Protein AF-A0A447U4Z2-F1 (afdb_monomer_lite)

Sequence (46 aa):
MDHAIYTAMGAASQTLNQQAVTASNLANASTPGFRAQLNALTRGAR

Foldseek 3Di:
DPVVVVVVVVVVVVVVVVVVLVVVCVVCVPPPPDDRDDDDPPPPDD

Secondary structure (DSSP, 8-state):
-HHHHHHHHHHHHHHHHHHHHHHHHHHHTTSTT-------------

Organism: Salmonella enterica I (NCBI:txid59201)

InterPro domains:
  IPR001444 Flagellar basal body rod protein, N-terminal [PF00460] (5-35)
  IPR019776 Flagellar basal body rod protein, conserved site [PS00588] (11-31)

Radius of gyration: 14.76 Å; chains: 1; bounding box: 38×7×38 Å

pLDDT: mean 83.46, std 12.97, range [52.72, 96.62]

Structure (mmCIF, N/CA/C/O backbone):
data_AF-A0A447U4Z2-F1
#
_entry.id   AF-A0A447U4Z2-F1
#
loop_
_atom_site.group_PDB
_atom_site.id
_atom_site.type_symbol
_atom_site.label_atom_id
_atom_site.label_alt_id
_atom_site.label_comp_id
_atom_site.label_asym_id
_atom_site.label_entity_id
_atom_site.label_seq_id
_atom_site.pdbx_PDB_ins_code
_atom_site.Cartn_x
_atom_site.Cartn_y
_atom_site.Cartn_z
_atom_site.occupancy
_atom_site.B_iso_or_equiv
_atom_site.auth_seq_id
_atom_site.auth_comp_id
_atom_site.auth_asym_id
_atom_site.auth_atom_id
_atom_site.pdbx_PDB_model_num
ATOM 1 N N . MET A 1 1 ? -20.815 -0.294 22.245 1.00 57.81 1 MET A N 1
ATOM 2 C CA . MET A 1 1 ? -19.351 -0.113 22.347 1.00 57.81 1 MET A CA 1
ATOM 3 C C . MET A 1 1 ? -18.557 -1.193 21.614 1.00 57.81 1 MET A C 1
ATOM 5 O O . MET A 1 1 ? -17.492 -0.867 21.125 1.00 57.81 1 MET A O 1
ATOM 9 N N . ASP A 1 2 ? -19.066 -2.416 21.433 1.00 72.19 2 ASP A N 1
ATOM 10 C CA . ASP A 1 2 ? -18.306 -3.490 20.762 1.00 72.19 2 ASP A CA 1
ATOM 11 C C . ASP A 1 2 ? -18.268 -3.372 19.216 1.00 72.19 2 ASP A C 1
ATOM 13 O O . ASP A 1 2 ? -17.211 -3.288 18.595 1.00 72.19 2 ASP A O 1
ATOM 17 N N . HIS A 1 3 ? -19.435 -3.195 18.584 1.00 67.25 3 HIS A N 1
ATOM 18 C CA . HIS A 1 3 ? -19.568 -3.134 17.117 1.00 67.25 3 HIS A CA 1
ATOM 19 C C . HIS A 1 3 ? -18.814 -1.979 16.440 1.00 67.25 3 HIS A C 1
ATOM 21 O O . HIS A 1 3 ? -18.285 -2.140 15.339 1.00 67.25 3 HIS A O 1
ATOM 27 N N . ALA A 1 4 ? -18.781 -0.803 17.073 1.00 70.94 4 ALA A N 1
ATOM 28 C CA . ALA A 1 4 ? -18.101 0.370 16.525 1.00 70.94 4 ALA A CA 1
ATOM 29 C C . ALA A 1 4 ? -16.579 0.187 16.542 1.00 70.94 4 ALA A C 1
ATOM 31 O O . ALA A 1 4 ? -15.919 0.534 15.567 1.00 70.94 4 ALA A O 1
ATOM 32 N N . ILE A 1 5 ? -16.037 -0.422 17.605 1.00 73.62 5 ILE A N 1
ATOM 33 C CA . ILE A 1 5 ? -14.610 -0.740 17.690 1.00 73.62 5 ILE A CA 1
ATOM 34 C C . ILE A 1 5 ? -14.264 -1.848 16.695 1.00 73.62 5 ILE A C 1
ATOM 36 O O . ILE A 1 5 ? -13.295 -1.694 15.964 1.00 73.62 5 ILE A O 1
ATOM 40 N N . TYR A 1 6 ? -15.077 -2.899 16.560 1.00 74.88 6 TYR A N 1
ATOM 41 C CA . TYR A 1 6 ? -14.835 -3.950 15.563 1.00 74.88 6 TYR A CA 1
ATOM 42 C C . TYR A 1 6 ? -14.856 -3.418 14.119 1.00 74.88 6 TYR A C 1
ATOM 44 O O . TYR A 1 6 ? -13.972 -3.724 13.319 1.00 74.88 6 TYR A O 1
ATOM 52 N N . THR A 1 7 ? -15.814 -2.542 13.802 1.00 78.75 7 THR A N 1
ATOM 53 C CA . THR A 1 7 ? -15.904 -1.891 12.485 1.00 78.75 7 THR A CA 1
ATOM 54 C C . THR A 1 7 ? -14.714 -0.958 12.243 1.00 78.75 7 THR A C 1
ATOM 56 O O . THR A 1 7 ? -14.112 -0.988 11.169 1.00 78.75 7 THR A O 1
ATOM 59 N N . ALA A 1 8 ? -14.331 -0.164 13.248 1.00 74.00 8 ALA A N 1
ATOM 60 C CA . ALA A 1 8 ? -13.162 0.706 13.172 1.00 74.00 8 ALA A CA 1
ATOM 61 C C . ALA A 1 8 ? -11.855 -0.094 13.042 1.00 74.00 8 ALA A C 1
ATOM 63 O O . ALA A 1 8 ? -10.986 0.296 12.269 1.00 74.00 8 ALA A O 1
ATOM 64 N N . MET A 1 9 ? -11.728 -1.237 13.725 1.00 83.19 9 MET A N 1
ATOM 65 C CA . MET A 1 9 ? -10.584 -2.145 13.595 1.00 83.19 9 MET A CA 1
ATOM 66 C C . MET A 1 9 ? -10.523 -2.789 12.207 1.00 83.19 9 MET A C 1
ATOM 68 O O . MET A 1 9 ? -9.438 -2.890 11.638 1.00 83.19 9 MET A O 1
ATOM 72 N N . GLY A 1 10 ? -11.667 -3.159 11.622 1.00 80.12 10 GLY A N 1
ATOM 73 C CA . GLY A 1 10 ? -11.736 -3.628 10.236 1.00 80.12 10 GLY A CA 1
ATOM 74 C C . GLY A 1 10 ? -11.248 -2.567 9.243 1.00 80.12 10 GLY A C 1
ATOM 75 O O . GLY A 1 10 ? -10.388 -2.843 8.406 1.00 80.12 10 GLY A O 1
ATOM 76 N N . ALA A 1 11 ? -11.711 -1.322 9.395 1.00 82.50 11 ALA A N 1
ATOM 77 C CA . ALA A 1 11 ? -11.259 -0.194 8.578 1.00 82.50 11 ALA A CA 1
ATOM 78 C C . ALA A 1 11 ? -9.768 0.140 8.797 1.00 82.50 11 ALA A C 1
ATOM 80 O O . ALA A 1 11 ? -9.047 0.440 7.840 1.00 82.50 11 ALA A O 1
ATOM 81 N N . ALA A 1 12 ? -9.282 0.049 10.038 1.00 84.69 12 ALA A N 1
ATOM 82 C CA . ALA A 1 12 ? -7.877 0.254 10.375 1.00 84.69 12 ALA A CA 1
ATOM 83 C C . ALA A 1 12 ? -6.988 -0.829 9.749 1.00 84.69 12 ALA A C 1
ATOM 85 O O . ALA A 1 12 ? -5.994 -0.503 9.107 1.00 84.69 12 ALA A O 1
ATOM 86 N N . SER A 1 13 ? -7.373 -2.103 9.851 1.00 87.00 13 SER A N 1
ATOM 87 C CA . SER A 1 13 ? -6.659 -3.217 9.217 1.00 87.00 13 SER A CA 1
ATOM 88 C C . SER A 1 13 ? -6.603 -3.059 7.696 1.00 87.00 13 SER A C 1
ATOM 90 O O . SER A 1 13 ? -5.542 -3.213 7.087 1.00 87.00 13 SER A O 1
ATOM 92 N N . GLN A 1 14 ? -7.713 -2.666 7.067 1.00 88.44 14 GLN A N 1
ATOM 93 C CA . GLN A 1 14 ? -7.741 -2.385 5.633 1.00 88.44 14 GLN A CA 1
ATOM 94 C C . GLN A 1 14 ? -6.811 -1.220 5.261 1.00 88.44 14 GLN A C 1
ATOM 96 O O . GLN A 1 14 ? -6.091 -1.303 4.268 1.00 88.44 14 GLN A O 1
ATOM 101 N N . THR A 1 15 ? -6.760 -0.172 6.087 1.00 89.12 15 THR A N 1
ATOM 102 C CA . THR A 1 15 ? -5.848 0.968 5.899 1.00 89.12 15 THR A CA 1
ATOM 103 C C . THR A 1 15 ? -4.381 0.552 6.036 1.00 89.12 15 THR A C 1
ATOM 105 O O . THR A 1 15 ? -3.554 0.955 5.222 1.00 89.12 15 THR A O 1
ATOM 108 N N . LEU A 1 16 ? -4.046 -0.296 7.011 1.00 92.31 16 LEU A N 1
ATOM 109 C CA . LEU A 1 16 ? -2.686 -0.813 7.191 1.00 92.31 16 LEU A CA 1
ATOM 110 C C . LEU A 1 16 ? -2.245 -1.681 6.006 1.00 92.31 16 LEU A C 1
ATOM 112 O O . LEU A 1 16 ? -1.136 -1.521 5.499 1.00 92.31 16 LEU A O 1
ATOM 116 N N . ASN A 1 17 ? -3.132 -2.539 5.498 1.00 92.00 17 ASN A N 1
ATOM 117 C CA . ASN A 1 17 ? -2.874 -3.297 4.271 1.00 92.00 17 ASN A CA 1
ATOM 118 C C . ASN A 1 17 ? -2.641 -2.364 3.072 1.00 92.00 17 ASN A C 1
ATOM 120 O O . ASN A 1 17 ? -1.735 -2.583 2.268 1.00 92.00 17 ASN A O 1
ATOM 124 N N . GLN A 1 18 ? -3.417 -1.282 2.977 1.00 91.62 18 GLN A N 1
ATOM 125 C CA . GLN A 1 18 ? -3.276 -0.276 1.926 1.00 91.62 18 GLN A CA 1
ATOM 126 C C . GLN A 1 18 ? -1.904 0.414 1.967 1.00 91.62 18 GLN A C 1
ATOM 128 O O . GLN A 1 18 ? -1.269 0.624 0.928 1.00 91.62 18 GLN A O 1
ATOM 133 N N . GLN A 1 19 ? -1.435 0.738 3.172 1.00 93.69 19 GLN A N 1
ATOM 134 C CA . GLN A 1 19 ? -0.116 1.322 3.402 1.00 93.69 19 GLN A CA 1
ATOM 135 C C . GLN A 1 19 ? 1.007 0.349 3.035 1.00 93.69 19 GLN A C 1
ATOM 137 O O . GLN A 1 19 ? 1.951 0.755 2.359 1.00 93.69 19 GLN A O 1
ATOM 142 N N . ALA A 1 20 ? 0.887 -0.930 3.399 1.00 94.56 20 ALA A N 1
ATOM 143 C CA . ALA A 1 20 ? 1.877 -1.952 3.061 1.00 94.56 20 ALA A CA 1
ATOM 144 C C . ALA A 1 20 ? 2.044 -2.117 1.539 1.00 94.56 20 ALA A C 1
ATOM 146 O O . ALA A 1 20 ? 3.169 -2.131 1.034 1.00 94.56 20 ALA A O 1
ATOM 147 N N . VAL A 1 21 ? 0.934 -2.157 0.795 1.00 93.81 21 VAL A N 1
ATOM 148 C CA . VAL A 1 21 ? 0.963 -2.225 -0.676 1.00 93.81 21 VAL A CA 1
ATOM 149 C C . VAL A 1 21 ? 1.608 -0.973 -1.274 1.00 93.81 21 VAL A C 1
ATOM 151 O O . VAL A 1 21 ? 2.447 -1.068 -2.169 1.00 93.81 21 VAL A O 1
ATOM 154 N N . THR A 1 22 ? 1.272 0.204 -0.746 1.00 93.75 22 THR A N 1
ATOM 155 C CA . THR A 1 22 ? 1.847 1.478 -1.207 1.00 93.75 22 THR A CA 1
ATOM 156 C C . THR A 1 22 ? 3.357 1.525 -0.977 1.00 93.75 22 THR A C 1
ATOM 158 O O . THR A 1 22 ? 4.104 1.884 -1.886 1.00 93.75 22 THR A O 1
ATOM 161 N N . ALA A 1 23 ? 3.817 1.111 0.206 1.00 95.25 23 ALA A N 1
ATOM 162 C CA . ALA A 1 23 ? 5.234 1.041 0.542 1.00 95.25 23 ALA A CA 1
AT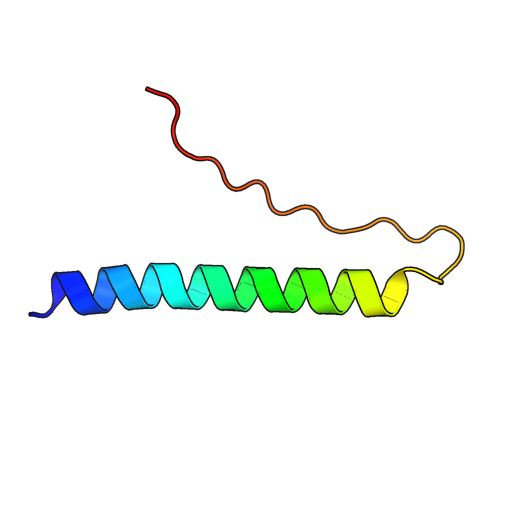OM 163 C C . ALA A 1 23 ? 5.984 0.053 -0.364 1.00 95.25 23 ALA A C 1
ATOM 165 O O . ALA A 1 23 ? 7.058 0.376 -0.870 1.00 95.25 23 ALA A O 1
ATOM 166 N N . SER A 1 24 ? 5.395 -1.117 -0.629 1.00 95.19 24 SER A N 1
ATOM 167 C CA . SER A 1 24 ? 5.969 -2.107 -1.544 1.00 95.19 24 SER A CA 1
ATOM 168 C C . SER A 1 24 ? 6.083 -1.567 -2.973 1.00 95.19 24 SER A C 1
ATOM 170 O O . SER A 1 24 ? 7.138 -1.688 -3.596 1.00 95.19 24 SER A O 1
ATOM 172 N N . ASN A 1 25 ? 5.041 -0.904 -3.481 1.00 95.75 25 ASN A N 1
ATOM 173 C CA . ASN A 1 25 ? 5.074 -0.284 -4.804 1.00 95.75 25 ASN A CA 1
ATOM 174 C C . ASN A 1 25 ? 6.141 0.807 -4.897 1.00 95.75 25 ASN A C 1
ATOM 176 O O . ASN A 1 25 ? 6.871 0.855 -5.883 1.00 95.75 25 ASN A O 1
ATOM 180 N N . LEU A 1 26 ? 6.253 1.657 -3.872 1.00 94.94 26 LEU A N 1
ATOM 181 C CA . LEU A 1 26 ? 7.251 2.723 -3.835 1.00 94.94 26 LEU A CA 1
ATOM 182 C C . LEU A 1 26 ? 8.675 2.159 -3.816 1.00 94.94 26 LEU A C 1
ATOM 184 O O . LEU A 1 26 ? 9.527 2.632 -4.564 1.00 94.94 26 LEU A O 1
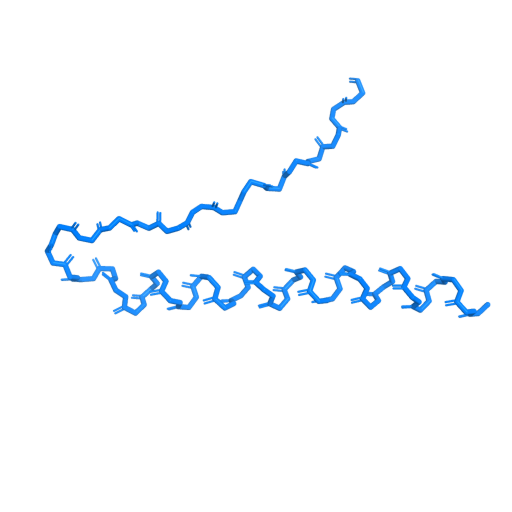ATOM 188 N N . ALA A 1 27 ? 8.917 1.117 -3.020 1.00 96.62 27 ALA A N 1
ATOM 189 C CA . ALA A 1 27 ? 10.216 0.454 -2.948 1.00 96.62 27 ALA A CA 1
ATOM 190 C C . ALA A 1 27 ? 10.647 -0.159 -4.293 1.00 96.62 27 ALA A C 1
ATOM 192 O O . ALA A 1 27 ? 11.836 -0.204 -4.594 1.00 96.62 27 ALA A O 1
ATOM 193 N N . ASN A 1 28 ? 9.690 -0.601 -5.113 1.00 96.00 28 ASN A N 1
ATOM 194 C CA . ASN A 1 28 ? 9.953 -1.244 -6.401 1.00 96.00 28 ASN A CA 1
ATOM 195 C C . ASN A 1 28 ? 9.743 -0.319 -7.613 1.00 96.00 28 ASN A C 1
ATOM 197 O O . ASN A 1 28 ? 9.895 -0.763 -8.750 1.00 96.00 28 ASN A O 1
ATOM 201 N N . ALA A 1 29 ? 9.420 0.961 -7.403 1.00 95.00 29 ALA A N 1
ATOM 202 C CA . ALA A 1 29 ? 9.080 1.896 -8.478 1.00 95.00 29 ALA A CA 1
ATOM 203 C C . ALA A 1 29 ? 10.220 2.106 -9.493 1.00 95.00 29 ALA A C 1
ATOM 205 O O . ALA A 1 29 ? 9.960 2.372 -10.664 1.00 95.00 29 ALA A O 1
ATOM 206 N N . SER A 1 30 ? 11.473 1.952 -9.058 1.00 95.12 30 SER A N 1
ATOM 207 C CA . SER A 1 30 ? 12.663 2.100 -9.906 1.00 95.12 30 SER A CA 1
ATOM 208 C C . SER A 1 30 ? 13.131 0.790 -10.549 1.00 95.12 30 SER A C 1
ATOM 210 O O . SER A 1 30 ? 14.122 0.796 -11.277 1.00 95.12 30 SER A O 1
ATOM 212 N N . THR A 1 31 ? 12.458 -0.335 -10.290 1.00 95.62 31 THR A N 1
ATOM 213 C CA . THR A 1 31 ? 12.831 -1.638 -10.851 1.00 95.62 31 THR A CA 1
ATOM 214 C C . THR A 1 31 ? 12.320 -1.749 -12.294 1.00 95.62 31 THR A C 1
ATOM 216 O O . THR A 1 31 ? 11.105 -1.718 -12.512 1.00 95.62 31 THR A O 1
ATOM 219 N N . PRO A 1 32 ? 13.199 -1.909 -13.305 1.00 95.56 32 PRO A N 1
ATOM 220 C CA . PRO A 1 32 ? 12.768 -2.041 -14.694 1.00 95.56 32 PRO A CA 1
ATOM 221 C C . PRO A 1 32 ? 11.813 -3.226 -14.880 1.00 95.56 32 PRO A C 1
ATOM 223 O O . PRO A 1 32 ? 12.093 -4.339 -14.442 1.00 95.56 32 PRO A O 1
ATOM 226 N N . GLY A 1 33 ? 10.673 -2.985 -15.532 1.00 93.31 33 GLY A N 1
ATOM 227 C CA . GLY A 1 33 ? 9.653 -4.012 -15.773 1.00 93.31 33 GLY A CA 1
ATOM 228 C C . GLY A 1 33 ? 8.731 -4.315 -14.584 1.00 93.31 33 GLY A C 1
ATOM 229 O O . GLY A 1 33 ? 7.846 -5.161 -14.720 1.00 93.31 33 GLY A O 1
ATOM 230 N N . PHE A 1 34 ? 8.881 -3.631 -13.444 1.00 95.56 34 PHE A N 1
ATOM 231 C CA . PHE A 1 34 ? 7.979 -3.794 -12.303 1.00 95.56 34 PHE A CA 1
ATOM 232 C C . PHE A 1 34 ? 6.553 -3.312 -12.614 1.00 95.56 34 PHE A C 1
ATOM 234 O O . PHE A 1 34 ? 6.338 -2.306 -13.293 1.00 95.56 34 PHE A O 1
ATOM 241 N N . ARG A 1 35 ? 5.559 -4.033 -12.080 1.00 94.25 35 ARG A N 1
ATOM 242 C CA . ARG A 1 35 ? 4.135 -3.693 -12.170 1.00 94.25 35 ARG A CA 1
ATOM 243 C C . ARG A 1 35 ? 3.571 -3.470 -10.774 1.00 94.25 35 ARG A C 1
ATOM 245 O O . ARG A 1 35 ? 3.571 -4.384 -9.955 1.00 94.25 35 ARG A O 1
ATOM 252 N N . ALA A 1 36 ? 3.070 -2.262 -10.532 1.00 92.81 36 ALA A N 1
ATOM 253 C CA . ALA A 1 36 ? 2.485 -1.891 -9.252 1.00 92.81 36 ALA A CA 1
ATOM 254 C C . ALA A 1 36 ? 1.227 -2.713 -8.936 1.00 92.81 36 ALA A C 1
ATOM 256 O O . ALA A 1 36 ? 0.403 -2.993 -9.811 1.00 92.81 36 ALA A O 1
ATOM 257 N N . GLN A 1 37 ? 1.068 -3.054 -7.662 1.00 91.69 37 GLN A N 1
ATOM 258 C CA . GLN A 1 37 ? -0.139 -3.673 -7.129 1.00 91.69 37 GLN A CA 1
ATOM 259 C C . GLN A 1 37 ? -1.211 -2.596 -6.919 1.00 91.69 37 GLN A C 1
ATOM 261 O O . GLN A 1 37 ? -0.944 -1.556 -6.315 1.00 91.69 37 GLN A O 1
ATOM 266 N N . LEU A 1 38 ? -2.425 -2.833 -7.417 1.00 86.50 38 LEU A N 1
ATOM 267 C CA . LEU A 1 38 ? -3.558 -1.921 -7.268 1.00 86.50 38 LEU A CA 1
ATOM 268 C C . LEU A 1 38 ? -4.568 -2.512 -6.286 1.00 86.50 38 LEU A C 1
ATOM 270 O O . LEU A 1 38 ? -5.116 -3.584 -6.536 1.00 86.50 38 LEU A 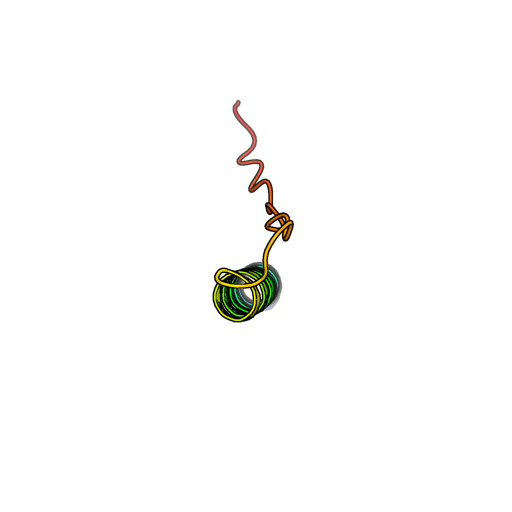O 1
ATOM 274 N N . ASN A 1 39 ? -4.877 -1.786 -5.212 1.00 80.00 39 ASN A N 1
ATOM 275 C CA . ASN A 1 39 ? -6.040 -2.118 -4.397 1.00 80.00 39 ASN A CA 1
ATOM 276 C C . ASN A 1 39 ? -7.255 -1.387 -4.960 1.00 80.00 39 ASN A C 1
ATOM 278 O O . ASN A 1 39 ? -7.324 -0.157 -4.938 1.00 80.00 39 ASN A O 1
ATOM 282 N N . ALA A 1 40 ? -8.239 -2.148 -5.423 1.00 72.19 40 ALA A N 1
ATOM 283 C CA . ALA A 1 40 ? -9.538 -1.605 -5.775 1.00 72.19 40 ALA A CA 1
ATOM 284 C C . ALA A 1 40 ? -10.361 -1.388 -4.496 1.00 72.19 40 ALA A C 1
ATOM 286 O O . ALA A 1 40 ? -10.964 -2.318 -3.958 1.00 72.19 40 ALA A O 1
ATOM 287 N N . LEU A 1 41 ? -10.406 -0.148 -4.006 1.00 67.25 41 LEU A N 1
ATOM 288 C CA . LEU A 1 41 ? -11.409 0.264 -3.025 1.00 67.25 41 LEU A CA 1
ATOM 289 C C . LEU A 1 41 ? -12.760 0.363 -3.737 1.00 67.25 41 LEU A C 1
ATOM 291 O O . LEU A 1 41 ? -13.140 1.418 -4.243 1.00 67.25 41 LEU A O 1
ATOM 295 N N . THR A 1 42 ? -13.496 -0.746 -3.782 1.00 62.41 42 THR A N 1
ATOM 296 C CA . THR A 1 42 ? -14.895 -0.719 -4.213 1.00 62.41 42 THR A CA 1
ATOM 297 C C . THR A 1 42 ? -15.705 -0.018 -3.126 1.00 62.41 42 THR A C 1
ATOM 299 O O . THR A 1 42 ? -16.158 -0.637 -2.166 1.00 62.41 42 THR A O 1
ATOM 302 N N . ARG A 1 43 ? -15.892 1.302 -3.250 1.00 60.66 43 ARG A N 1
ATOM 303 C CA . ARG A 1 43 ? -17.062 1.943 -2.641 1.00 60.66 43 ARG A CA 1
ATOM 304 C C . ARG A 1 43 ? -18.253 1.413 -3.418 1.00 60.66 43 ARG A C 1
ATOM 306 O O . ARG A 1 43 ? -18.342 1.679 -4.610 1.00 60.66 43 ARG A O 1
ATOM 313 N N . GLY A 1 44 ? -19.130 0.658 -2.759 1.00 63.88 44 GLY A N 1
ATOM 314 C CA . GLY A 1 44 ? -20.415 0.282 -3.337 1.00 63.88 44 GLY A CA 1
ATOM 315 C C . GLY A 1 44 ? -21.112 1.539 -3.851 1.00 63.88 44 GLY A C 1
ATOM 316 O O . GLY A 1 44 ? -21.565 2.367 -3.059 1.00 63.88 44 GLY A O 1
ATOM 317 N N . ALA A 1 45 ? -21.112 1.712 -5.171 1.00 52.72 45 ALA A N 1
ATOM 318 C CA . ALA A 1 45 ? -21.999 2.6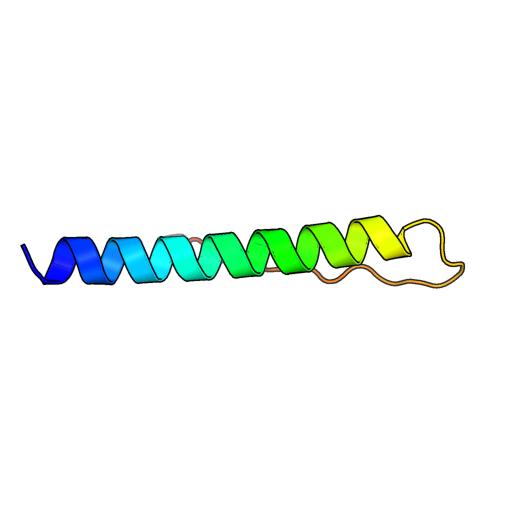36 -5.841 1.00 52.72 45 ALA A CA 1
ATOM 319 C C . ALA A 1 45 ? -23.403 2.063 -5.654 1.00 52.72 45 ALA A C 1
ATOM 321 O O . ALA A 1 45 ? -23.646 0.895 -5.962 1.00 52.72 45 ALA A O 1
ATOM 322 N N . ARG A 1 46 ? -24.266 2.864 -5.035 1.00 54.53 46 ARG A N 1
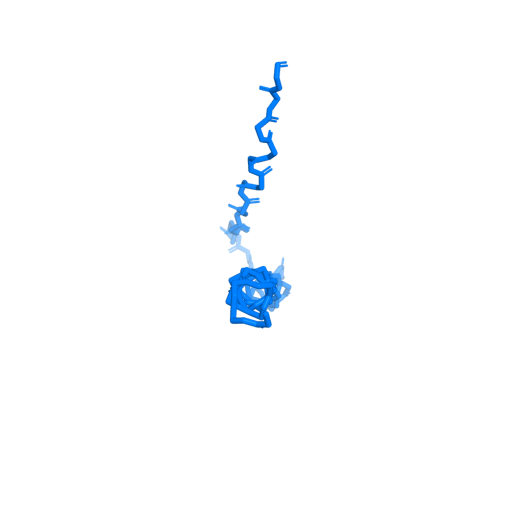ATOM 323 C CA . ARG A 1 46 ? -25.706 2.637 -5.082 1.00 54.53 46 ARG A CA 1
ATOM 324 C C . ARG A 1 46 ? -26.197 2.869 -6.500 1.00 54.53 46 ARG A C 1
ATOM 326 O O . ARG A 1 46 ? -25.650 3.800 -7.134 1.00 54.53 46 ARG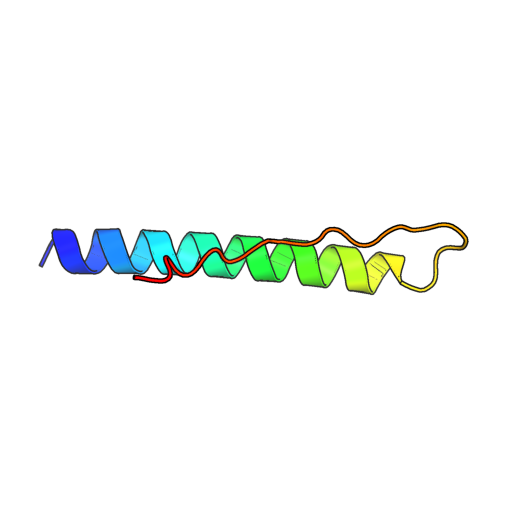 A O 1
#